Protein AF-A0A519BHV4-F1 (afdb_monomer)

Solvent-accessible surface area (backbone atoms only — not comparable to full-atom values): 5199 Å² total; per-residue (Å²): 143,55,68,66,63,50,51,53,52,50,51,51,54,50,50,44,50,54,55,36,51,50,51,52,70,80,34,72,65,48,79,40,73,52,68,61,57,75,62,45,51,67,35,82,90,45,20,61,63,50,56,72,68,35,57,67,63,40,52,52,51,34,52,57,47,19,61,76,71,74,31,53,74,44,75,43,62,66,84,59,87,67,92,77,68,88,127

Radius of gyration: 14.91 Å; Cα conta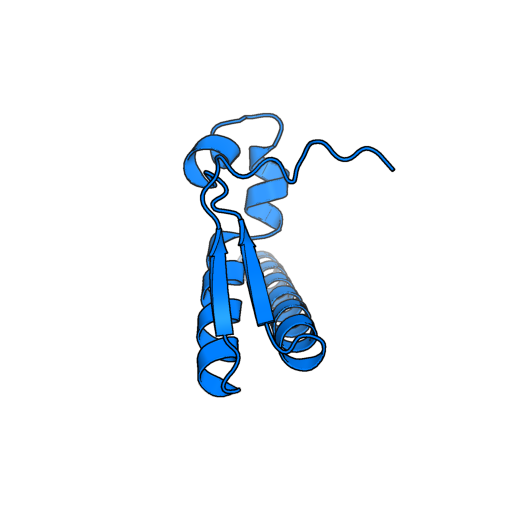cts (8 Å, |Δi|>4): 65; chains: 1; bounding box: 26×34×46 Å

Foldseek 3Di:
DPVVVVVLVVVLVVVLLVVLVVCLVVDLEAEAEPDPLVVQCVPPVRVVVSVSNVVVVSVVSNVVVCVVSVGHYHYDYNPPPPPPDDD

Mean predicted aligned error: 8.37 Å

Sequence (87 aa):
MSTVYEKVANQRKDYINRASLRMVNDSQVIVLEDLNIKGMVKNRHLSKSISDVSWGMFTDQLKYKADWYGRDIFKVNRFYLSSKTCN

pLDDT: mean 78.41, std 11.88, range [46.31, 91.19]

Organism: Acididesulfobacter guangdongensis (NCBI:txid2597225)

InterPro domains:
  IPR010095 Cas12f1-like, TNB domain [PF07282] (55-87)
  IPR010095 Cas12f1-like, TNB domain [TIGR01766] (10-80)

Secondary structure (DSSP, 8-state):
--HHHHHHHHHHHHHHHHHHHHHHHH-SEEEEE---HHHHHHSTTTHHHHHHHTHHHHHHHHHHHHHHTT-EEEEE-TTS--S----

Structure (mmCIF, N/CA/C/O backbone):
data_AF-A0A519BHV4-F1
#
_entry.id   AF-A0A519BHV4-F1
#
loop_
_atom_site.group_PDB
_atom_site.id
_atom_site.type_symbol
_atom_site.label_atom_id
_atom_site.label_alt_id
_atom_site.label_comp_id
_atom_site.label_asym_id
_atom_site.label_entity_id
_atom_site.label_seq_id
_atom_site.pdbx_PDB_ins_code
_atom_site.Cartn_x
_atom_site.Cartn_y
_atom_site.Cartn_z
_atom_site.occupancy
_atom_site.B_iso_or_equiv
_atom_site.auth_seq_id
_atom_site.auth_comp_id
_atom_site.auth_asym_id
_atom_site.auth_atom_id
_atom_site.pdbx_PDB_model_num
ATOM 1 N N . MET A 1 1 ? -7.439 11.465 25.348 1.00 50.06 1 MET A N 1
ATOM 2 C CA . MET A 1 1 ? -7.033 11.873 23.980 1.00 50.06 1 MET A CA 1
ATOM 3 C C . MET A 1 1 ? -6.703 10.649 23.108 1.00 50.06 1 MET A C 1
ATOM 5 O O . MET A 1 1 ? -5.630 10.582 22.530 1.00 50.06 1 MET A O 1
ATOM 9 N N . SER A 1 2 ? -7.601 9.666 22.998 1.00 61.66 2 SER A N 1
ATOM 10 C CA . SER A 1 2 ? -7.324 8.386 22.307 1.00 61.66 2 SER A CA 1
ATOM 11 C C . SER A 1 2 ? -8.311 8.082 21.175 1.00 61.66 2 SER A C 1
ATOM 13 O O . SER A 1 2 ? -7.911 7.605 20.119 1.00 61.66 2 SER A O 1
ATOM 15 N N . THR A 1 3 ? -9.578 8.462 21.332 1.00 72.19 3 THR A N 1
ATOM 16 C CA . THR A 1 3 ? -10.667 8.112 20.403 1.00 72.19 3 THR A CA 1
ATOM 17 C C . THR A 1 3 ? -10.534 8.728 19.007 1.00 72.19 3 THR A C 1
ATOM 19 O O . THR A 1 3 ? -10.887 8.094 18.016 1.00 72.19 3 THR A O 1
ATOM 22 N N . VAL A 1 4 ? -10.003 9.951 18.889 1.00 77.25 4 VAL A N 1
ATOM 23 C CA . VAL A 1 4 ? -9.845 10.629 17.586 1.00 77.25 4 VAL A CA 1
ATOM 24 C C . VAL A 1 4 ? -8.720 10.000 16.761 1.00 77.25 4 VAL A C 1
ATOM 26 O O . VAL A 1 4 ? -8.912 9.725 15.579 1.00 77.25 4 VAL A O 1
ATOM 29 N N . TYR A 1 5 ? -7.568 9.720 17.380 1.00 78.69 5 TYR A N 1
ATOM 30 C CA . TYR A 1 5 ? -6.441 9.070 16.702 1.00 78.69 5 TYR A CA 1
ATOM 31 C C . TYR A 1 5 ? -6.791 7.645 16.267 1.00 78.69 5 TYR A C 1
ATOM 33 O O . TYR A 1 5 ? -6.465 7.245 15.150 1.00 78.69 5 TYR A O 1
ATOM 41 N N . GLU A 1 6 ? -7.522 6.912 17.106 1.00 85.62 6 GLU A N 1
ATOM 42 C CA . GLU A 1 6 ? -8.029 5.579 16.787 1.00 85.62 6 GLU A CA 1
ATOM 43 C C . GLU A 1 6 ? -9.027 5.608 15.621 1.00 85.62 6 GLU A C 1
ATOM 45 O O . GLU A 1 6 ? -8.910 4.826 14.679 1.00 85.62 6 GLU A O 1
ATOM 50 N N . LYS A 1 7 ? -9.957 6.572 15.612 1.00 86.94 7 LYS A N 1
ATOM 51 C CA . LYS A 1 7 ? -10.915 6.749 14.512 1.00 86.94 7 LYS A CA 1
ATOM 52 C C . LYS A 1 7 ? -10.216 7.030 13.181 1.00 86.94 7 LYS A C 1
ATOM 54 O O . LYS A 1 7 ? -10.574 6.427 12.171 1.00 86.94 7 LYS A O 1
ATOM 59 N N . VAL A 1 8 ? -9.207 7.902 13.178 1.00 85.25 8 VAL A N 1
ATOM 60 C CA . VAL A 1 8 ? -8.409 8.210 11.978 1.00 85.25 8 VAL A CA 1
ATOM 61 C C . VAL A 1 8 ? -7.625 6.980 11.510 1.00 85.25 8 VAL A C 1
ATOM 63 O O . VAL A 1 8 ? -7.607 6.682 10.316 1.00 85.25 8 VAL A O 1
ATOM 66 N N . ALA A 1 9 ? -7.022 6.225 12.432 1.00 85.12 9 ALA A N 1
ATOM 67 C CA . ALA A 1 9 ? -6.314 4.990 12.102 1.00 85.12 9 ALA A CA 1
ATOM 68 C C . ALA A 1 9 ? -7.252 3.932 11.494 1.00 85.12 9 ALA A C 1
ATOM 70 O O . ALA A 1 9 ? -6.919 3.325 10.473 1.00 85.12 9 ALA A O 1
ATOM 71 N N . ASN A 1 10 ? -8.448 3.765 12.063 1.00 87.94 10 ASN A N 1
ATOM 72 C CA . ASN A 1 10 ? -9.460 2.836 11.565 1.00 87.94 10 ASN A CA 1
ATOM 73 C C . ASN A 1 10 ? -9.976 3.240 10.180 1.00 87.94 10 ASN A C 1
ATOM 75 O O . ASN A 1 10 ? -10.049 2.391 9.295 1.00 87.94 10 ASN A O 1
ATOM 79 N N . GLN A 1 11 ? -10.249 4.527 9.947 1.00 88.69 11 GLN A N 1
ATOM 80 C CA . GLN A 1 11 ? -10.636 5.029 8.623 1.00 88.69 11 GLN A CA 1
ATOM 81 C C . GLN A 1 11 ? -9.547 4.785 7.579 1.00 88.69 11 GLN A C 1
ATOM 83 O O . GLN A 1 11 ? -9.841 4.343 6.470 1.00 88.69 11 GLN A O 1
ATOM 88 N N . ARG A 1 12 ? -8.279 5.015 7.937 1.00 86.75 12 ARG A N 1
ATOM 89 C CA . ARG A 1 12 ? -7.150 4.745 7.043 1.00 86.75 12 ARG A CA 1
ATOM 90 C C . ARG A 1 12 ? -7.046 3.257 6.708 1.00 86.75 12 ARG A C 1
ATOM 92 O O . ARG A 1 12 ? -6.885 2.896 5.545 1.00 86.75 12 ARG A O 1
ATOM 99 N N . LYS A 1 13 ? -7.173 2.386 7.711 1.00 88.25 13 LYS A N 1
ATOM 100 C CA . LYS A 1 13 ? -7.143 0.929 7.526 1.00 88.25 13 LYS A CA 1
ATOM 101 C C . LYS A 1 13 ? -8.293 0.444 6.648 1.00 88.25 13 LYS A C 1
ATOM 103 O O . LYS A 1 13 ? -8.078 -0.405 5.787 1.00 88.25 13 LYS A O 1
ATOM 108 N N . ASP A 1 14 ? -9.486 0.985 6.847 1.00 90.88 14 ASP A N 1
ATOM 109 C CA . ASP A 1 14 ? -10.670 0.668 6.055 1.00 90.88 14 ASP A CA 1
ATOM 110 C C . ASP A 1 14 ? -10.542 1.149 4.598 1.00 90.88 14 ASP A C 1
ATOM 112 O O . ASP A 1 14 ? -10.811 0.390 3.666 1.00 90.88 14 ASP A O 1
ATOM 116 N N . TYR A 1 15 ? -10.029 2.362 4.375 1.00 90.25 15 TYR A N 1
ATOM 117 C CA . TYR A 1 15 ? -9.717 2.862 3.033 1.00 90.25 15 TYR A CA 1
ATOM 118 C C . TYR A 1 15 ? -8.742 1.937 2.294 1.00 90.25 15 TYR A C 1
ATOM 120 O O . TYR A 1 15 ? -9.015 1.506 1.174 1.00 90.25 15 TYR A O 1
ATOM 128 N N . ILE A 1 16 ? -7.636 1.571 2.946 1.00 89.88 16 ILE A N 1
ATOM 129 C CA .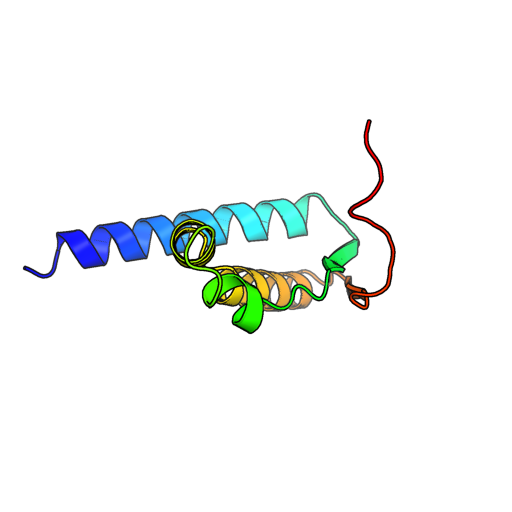 ILE A 1 16 ? -6.610 0.689 2.373 1.00 89.88 16 ILE A CA 1
ATOM 130 C C . ILE A 1 16 ? -7.193 -0.695 2.076 1.00 89.88 16 ILE A C 1
ATOM 132 O O . ILE A 1 16 ? -6.899 -1.278 1.030 1.00 89.88 16 ILE A O 1
ATOM 136 N N . ASN A 1 17 ? -8.079 -1.194 2.941 1.00 90.31 17 ASN A N 1
ATOM 137 C CA . ASN A 1 17 ? -8.767 -2.459 2.719 1.00 90.31 17 ASN A CA 1
ATOM 138 C C . ASN A 1 17 ? -9.662 -2.438 1.485 1.00 90.31 17 ASN A C 1
ATOM 140 O O . ASN A 1 17 ? -9.603 -3.374 0.685 1.00 90.31 17 ASN A O 1
ATOM 144 N N . ARG A 1 18 ? -10.463 -1.385 1.318 1.00 91.19 18 ARG A N 1
ATOM 145 C CA . ARG A 1 18 ? -11.352 -1.236 0.162 1.00 91.19 18 ARG A CA 1
ATOM 146 C C . ARG A 1 18 ? -10.564 -1.035 -1.131 1.00 91.19 18 ARG A C 1
ATOM 148 O O . ARG A 1 18 ? -10.873 -1.679 -2.129 1.00 91.19 18 ARG A O 1
ATOM 155 N N . ALA A 1 19 ? -9.515 -0.215 -1.100 1.00 89.56 19 ALA A N 1
ATOM 156 C CA . ALA A 1 19 ? -8.660 0.037 -2.259 1.00 89.56 19 ALA A CA 1
ATOM 157 C C . ALA A 1 19 ? -7.922 -1.229 -2.728 1.00 89.56 19 ALA A C 1
ATOM 159 O O . ALA A 1 19 ? -7.969 -1.567 -3.909 1.00 89.56 19 ALA A O 1
ATOM 160 N N . SER A 1 20 ? -7.286 -1.958 -1.803 1.00 88.56 20 SER A N 1
ATOM 161 C CA . SER A 1 20 ? -6.569 -3.201 -2.127 1.00 88.56 20 SER A CA 1
ATOM 162 C C . SER A 1 20 ? -7.504 -4.297 -2.637 1.00 88.56 20 SER A C 1
ATOM 164 O O . SER A 1 20 ? -7.171 -4.974 -3.604 1.00 88.56 20 SER A O 1
ATOM 166 N N . LEU A 1 21 ? -8.691 -4.444 -2.037 1.00 89.81 21 LEU A N 1
ATOM 167 C CA . LEU A 1 21 ? -9.682 -5.420 -2.491 1.00 89.81 21 LEU A CA 1
ATOM 168 C C . LEU A 1 21 ? -10.166 -5.109 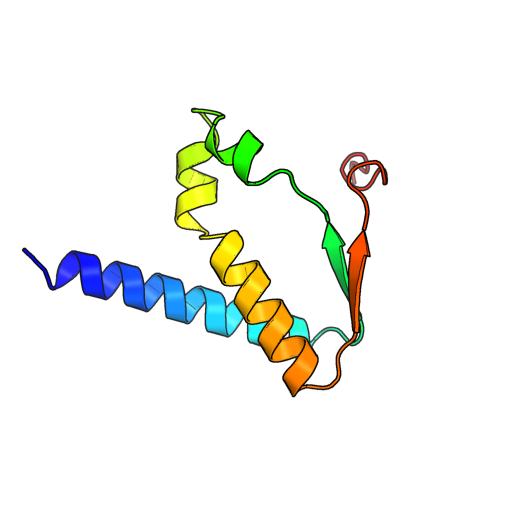-3.910 1.00 89.81 21 LEU A C 1
ATOM 170 O O . LEU A 1 21 ? -10.230 -6.008 -4.742 1.00 89.81 21 LEU A O 1
ATOM 174 N N . ARG A 1 22 ? -10.457 -3.836 -4.196 1.00 89.88 22 ARG A N 1
ATOM 175 C CA . ARG A 1 22 ? -10.873 -3.404 -5.531 1.00 89.88 22 ARG A CA 1
ATOM 176 C C . ARG A 1 22 ? -9.812 -3.729 -6.584 1.00 89.88 22 ARG A C 1
ATOM 178 O O . ARG A 1 22 ? -10.149 -4.301 -7.608 1.00 89.88 22 ARG A O 1
ATOM 185 N N . MET A 1 23 ? -8.537 -3.438 -6.315 1.00 86.81 23 MET A N 1
ATOM 186 C CA . MET A 1 23 ? -7.451 -3.760 -7.251 1.00 86.81 23 MET A CA 1
ATOM 187 C C . MET A 1 23 ? -7.320 -5.260 -7.527 1.00 86.81 23 MET A C 1
ATOM 189 O O . MET A 1 23 ? -7.197 -5.652 -8.681 1.00 86.81 23 MET A O 1
ATOM 193 N N . VAL A 1 24 ? -7.375 -6.095 -6.486 1.00 87.69 24 VAL A N 1
ATOM 194 C CA . VAL A 1 24 ? -7.277 -7.564 -6.605 1.00 87.69 24 VAL A CA 1
ATOM 195 C C . VAL A 1 24 ? -8.476 -8.168 -7.339 1.00 87.69 24 VAL A C 1
ATOM 197 O O . VAL A 1 24 ? -8.342 -9.185 -8.024 1.00 87.69 24 VAL A O 1
ATOM 200 N N . ASN A 1 25 ? -9.650 -7.550 -7.216 1.00 87.50 25 ASN A N 1
ATOM 201 C CA . ASN A 1 25 ? -10.846 -8.007 -7.911 1.00 87.50 25 ASN A CA 1
ATOM 202 C C . ASN A 1 25 ? -10.861 -7.581 -9.387 1.00 87.50 25 ASN A C 1
ATOM 204 O O . ASN A 1 25 ? -11.159 -8.402 -10.251 1.00 87.50 25 ASN A O 1
ATOM 208 N N . ASP A 1 26 ? -10.500 -6.327 -9.667 1.00 87.56 26 ASP A N 1
ATOM 209 C CA . ASP A 1 26 ? -10.550 -5.747 -11.014 1.00 87.56 26 ASP A CA 1
ATOM 210 C C . ASP A 1 26 ? -9.365 -6.202 -11.891 1.00 87.56 26 ASP A C 1
ATOM 212 O O . ASP A 1 26 ? -9.449 -6.157 -13.116 1.00 87.56 26 ASP A O 1
ATOM 216 N N . SER A 1 27 ? -8.253 -6.639 -11.285 1.00 82.25 27 SER A N 1
ATOM 217 C CA . SER A 1 27 ? -7.017 -7.000 -11.995 1.00 82.25 27 SER A CA 1
ATOM 218 C C . SER A 1 27 ? -6.640 -8.465 -11.780 1.00 82.25 27 SER A C 1
ATOM 220 O O . SER A 1 27 ? -6.568 -8.945 -10.652 1.00 82.25 27 SER A O 1
ATOM 222 N N . GLN A 1 28 ? -6.334 -9.174 -12.869 1.00 74.81 28 GLN A N 1
ATOM 223 C CA . GLN A 1 28 ? -5.772 -10.532 -12.802 1.00 74.81 28 GLN A CA 1
ATOM 224 C C . GLN A 1 28 ? -4.281 -10.522 -12.443 1.00 74.81 28 GLN A C 1
ATOM 226 O O . GLN A 1 28 ? -3.811 -11.412 -11.740 1.00 74.81 28 GLN A O 1
ATOM 231 N N . VAL A 1 29 ? -3.564 -9.492 -12.900 1.00 77.00 29 VAL A N 1
ATOM 232 C CA . VAL A 1 29 ? -2.136 -9.283 -12.655 1.00 77.00 29 VAL A CA 1
ATOM 233 C C . VAL A 1 29 ? -1.942 -7.878 -12.108 1.00 77.00 29 VAL A C 1
ATOM 235 O O . VAL A 1 29 ? -2.416 -6.911 -12.705 1.00 77.00 29 VAL A O 1
ATOM 238 N N . ILE A 1 30 ? -1.239 -7.755 -10.983 1.00 80.69 30 ILE A N 1
ATOM 239 C CA . ILE A 1 30 ? -0.926 -6.459 -10.380 1.00 80.69 30 ILE A CA 1
ATOM 240 C C . ILE A 1 30 ? 0.573 -6.215 -10.469 1.00 80.69 30 ILE A C 1
ATOM 242 O O . ILE A 1 30 ? 1.388 -6.976 -9.950 1.00 80.69 30 ILE A O 1
ATOM 246 N N . VAL A 1 31 ? 0.939 -5.105 -11.100 1.00 76.00 31 VAL A N 1
ATOM 247 C CA . VAL A 1 31 ? 2.327 -4.665 -11.195 1.00 76.00 31 VAL A CA 1
ATOM 248 C C . VAL A 1 31 ? 2.575 -3.576 -10.159 1.00 76.00 31 VAL A C 1
ATOM 250 O O . VAL A 1 31 ? 1.945 -2.522 -10.188 1.00 76.00 31 VAL A O 1
ATOM 253 N N . LEU A 1 32 ? 3.494 -3.833 -9.231 1.00 75.75 32 LEU A N 1
ATOM 254 C CA . LEU A 1 32 ? 3.934 -2.864 -8.235 1.00 75.75 32 LEU A CA 1
ATOM 255 C C . LEU A 1 32 ? 5.312 -2.329 -8.601 1.00 75.75 32 LEU A C 1
ATOM 257 O O . LEU A 1 32 ? 6.286 -3.078 -8.663 1.00 75.75 32 LEU A O 1
ATOM 261 N N . GLU A 1 33 ? 5.412 -1.020 -8.780 1.00 72.81 33 GLU A N 1
ATOM 262 C CA . GLU A 1 33 ? 6.703 -0.361 -8.946 1.00 72.81 33 GLU A CA 1
ATOM 263 C C . GLU A 1 33 ? 7.510 -0.415 -7.643 1.00 72.81 33 GLU A C 1
ATOM 265 O O . GLU A 1 33 ? 6.986 -0.175 -6.548 1.00 72.81 33 GLU A O 1
ATOM 270 N N . ASP A 1 34 ? 8.812 -0.696 -7.746 1.00 70.50 34 ASP A N 1
ATOM 271 C CA . ASP A 1 34 ? 9.747 -0.570 -6.629 1.00 70.50 34 ASP A CA 1
ATOM 272 C C . ASP A 1 34 ? 10.029 0.908 -6.308 1.00 70.50 34 ASP A C 1
ATOM 274 O O . ASP A 1 34 ? 11.082 1.476 -6.610 1.00 70.50 34 ASP A O 1
ATOM 278 N N . LEU A 1 35 ? 9.046 1.560 -5.690 1.00 68.69 35 LEU A N 1
ATOM 279 C CA . LEU A 1 35 ? 9.190 2.900 -5.141 1.00 68.69 35 LEU A CA 1
ATOM 280 C C . LEU A 1 35 ? 10.090 2.838 -3.901 1.00 68.69 35 LEU A C 1
ATOM 282 O O . LEU A 1 35 ? 9.845 2.074 -2.966 1.00 68.69 35 LEU A O 1
ATOM 286 N N . ASN A 1 36 ? 11.122 3.688 -3.845 1.00 74.06 36 ASN A N 1
ATOM 287 C CA . ASN A 1 36 ? 11.937 3.849 -2.639 1.00 74.06 36 ASN A CA 1
ATOM 288 C C . ASN A 1 36 ? 11.154 4.639 -1.578 1.00 74.06 36 ASN A C 1
ATOM 290 O O . ASN A 1 36 ? 11.463 5.799 -1.306 1.00 74.06 36 ASN A O 1
ATOM 294 N N . ILE A 1 37 ? 10.151 4.002 -0.968 1.00 74.56 37 ILE A N 1
ATOM 295 C CA . ILE A 1 37 ? 9.260 4.601 0.038 1.00 74.56 37 ILE A CA 1
ATOM 296 C C . ILE A 1 37 ? 10.089 5.244 1.154 1.00 74.56 37 ILE A C 1
ATOM 298 O O . ILE A 1 37 ? 9.831 6.379 1.543 1.00 74.56 37 ILE A O 1
ATOM 302 N N . LYS A 1 38 ? 11.148 4.562 1.617 1.00 77.00 38 LYS A N 1
ATOM 303 C CA . LYS A 1 38 ? 12.062 5.080 2.649 1.00 77.00 38 LYS A CA 1
ATOM 304 C C . LYS A 1 38 ? 12.727 6.391 2.223 1.00 77.00 38 LYS A C 1
ATOM 306 O O . LYS A 1 38 ? 12.859 7.299 3.036 1.00 77.00 38 LYS A O 1
ATOM 311 N N . GLY A 1 39 ? 13.154 6.499 0.967 1.00 79.81 39 GLY A N 1
ATOM 312 C CA . GLY A 1 39 ? 13.715 7.728 0.403 1.00 79.81 39 GLY A CA 1
ATOM 313 C C . GLY A 1 39 ? 12.668 8.822 0.203 1.00 79.81 39 GLY A C 1
ATOM 314 O O . GLY A 1 39 ? 12.938 9.986 0.482 1.00 79.81 39 GLY A O 1
ATOM 315 N N . MET A 1 40 ? 11.456 8.463 -0.215 1.00 78.75 40 MET A N 1
ATOM 316 C CA . MET A 1 40 ? 10.392 9.436 -0.458 1.00 78.75 40 MET A CA 1
ATOM 317 C C . MET A 1 40 ? 9.822 10.013 0.847 1.00 78.75 40 MET A C 1
ATOM 319 O O . MET A 1 40 ? 9.541 11.204 0.910 1.00 78.75 40 MET A O 1
ATOM 323 N N . VAL A 1 41 ? 9.747 9.221 1.922 1.00 81.19 41 VAL A N 1
ATOM 324 C CA . VAL A 1 41 ? 9.374 9.704 3.266 1.00 81.19 41 VAL A CA 1
ATOM 325 C C . VAL A 1 41 ? 10.432 10.651 3.850 1.00 81.19 41 VAL A C 1
ATOM 327 O O . VAL A 1 41 ? 10.103 11.509 4.663 1.00 81.19 41 VAL A O 1
ATOM 330 N N . LYS A 1 42 ? 11.695 10.568 3.410 1.00 83.00 42 LYS A N 1
ATOM 331 C CA . LYS A 1 42 ? 12.732 11.548 3.783 1.00 83.00 42 LYS A CA 1
ATOM 332 C C . LYS A 1 42 ? 12.576 12.889 3.057 1.00 83.00 42 LYS A C 1
ATOM 334 O O . LYS A 1 42 ? 13.121 13.888 3.520 1.00 83.00 42 LYS A O 1
ATOM 339 N N . ASN A 1 43 ? 11.839 12.942 1.945 1.00 84.56 43 ASN A N 1
ATOM 340 C CA . ASN A 1 43 ? 11.560 14.196 1.254 1.00 84.56 43 ASN A CA 1
ATOM 341 C C . ASN A 1 43 ? 10.501 14.986 2.033 1.00 84.56 43 ASN A C 1
ATOM 343 O O . ASN A 1 43 ? 9.329 14.623 2.029 1.00 84.56 43 ASN A O 1
ATOM 347 N N . ARG A 1 44 ? 10.896 16.098 2.660 1.00 81.06 44 ARG A N 1
ATOM 348 C CA . ARG A 1 44 ? 10.023 16.926 3.511 1.00 81.06 44 ARG A CA 1
ATOM 349 C C . ARG A 1 44 ? 8.754 17.435 2.810 1.00 81.06 44 ARG A C 1
ATOM 351 O O . ARG A 1 44 ? 7.762 17.677 3.489 1.00 81.06 44 ARG A O 1
ATOM 358 N N . HIS A 1 45 ? 8.766 17.580 1.485 1.00 83.12 45 HIS A N 1
ATOM 359 C CA . HIS A 1 45 ? 7.597 18.022 0.718 1.00 83.12 45 HIS A CA 1
ATOM 360 C C . HIS A 1 45 ? 6.578 16.902 0.484 1.00 83.12 45 HIS A C 1
ATOM 362 O O . HIS A 1 45 ? 5.385 17.171 0.387 1.00 83.12 45 HIS A O 1
ATOM 368 N N . LEU A 1 46 ? 7.038 15.650 0.405 1.00 79.81 46 LEU A N 1
ATOM 369 C CA . LEU A 1 46 ? 6.208 14.484 0.078 1.00 79.81 46 LEU A CA 1
ATOM 370 C C . LEU A 1 46 ? 5.987 13.551 1.276 1.00 79.81 46 LEU A C 1
ATOM 372 O O . LEU A 1 46 ? 5.137 12.667 1.235 1.00 79.81 46 LEU A O 1
ATOM 376 N N . SER A 1 47 ? 6.731 13.739 2.363 1.00 81.19 47 SER A N 1
ATOM 377 C CA . SER A 1 47 ? 6.736 12.840 3.514 1.00 81.19 47 SER A CA 1
ATOM 378 C C . SER A 1 47 ? 5.364 12.705 4.158 1.00 81.19 47 SER A C 1
ATOM 380 O O . SER A 1 47 ? 4.956 11.594 4.499 1.00 81.19 47 SER A O 1
ATOM 382 N N . LYS A 1 48 ? 4.636 13.821 4.285 1.00 81.50 48 LYS A N 1
ATOM 383 C CA . LYS A 1 48 ? 3.304 13.855 4.889 1.00 81.50 48 LYS A CA 1
ATOM 384 C C . LYS A 1 48 ? 2.290 13.101 4.037 1.00 81.50 48 LYS A C 1
ATOM 386 O O . LYS A 1 48 ? 1.673 12.170 4.539 1.00 81.50 48 LYS A O 1
ATOM 391 N N . SER A 1 49 ? 2.186 13.434 2.749 1.00 79.69 49 SER A N 1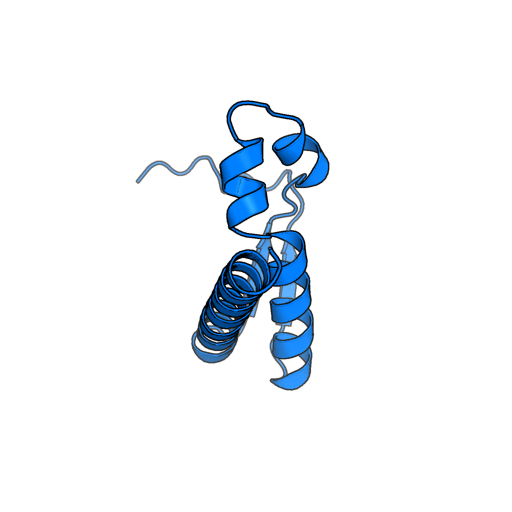
ATOM 392 C CA . SER A 1 49 ? 1.240 12.778 1.843 1.00 79.69 49 SER A CA 1
ATOM 393 C C . SER A 1 49 ? 1.504 11.276 1.753 1.00 79.69 49 SER A C 1
ATOM 395 O O . SER A 1 49 ? 0.578 10.491 1.905 1.00 79.69 49 SER A O 1
ATOM 397 N N . ILE A 1 50 ? 2.763 10.854 1.620 1.00 78.50 50 ILE A N 1
ATOM 398 C CA . ILE A 1 50 ? 3.130 9.430 1.541 1.00 78.50 50 ILE A CA 1
ATOM 399 C C . ILE A 1 50 ? 2.812 8.684 2.839 1.00 78.50 50 ILE A C 1
ATOM 401 O O . ILE A 1 50 ? 2.318 7.553 2.803 1.00 78.50 50 ILE A O 1
ATOM 405 N N . SER A 1 51 ? 3.081 9.307 3.987 1.00 78.50 51 SER A N 1
ATOM 406 C CA . SER A 1 51 ? 2.764 8.717 5.292 1.00 78.50 51 SER A CA 1
ATOM 407 C C . SER A 1 51 ? 1.252 8.617 5.509 1.00 78.50 51 SER A C 1
ATOM 409 O O . SER A 1 51 ? 0.771 7.602 6.021 1.00 78.50 51 SER A O 1
ATOM 411 N N . ASP A 1 52 ? 0.492 9.615 5.054 1.00 76.56 52 ASP A N 1
ATOM 412 C CA . ASP A 1 52 ? -0.968 9.648 5.159 1.00 76.56 52 ASP A CA 1
ATOM 413 C C . ASP A 1 52 ? -1.632 8.514 4.365 1.00 76.56 52 ASP A C 1
ATOM 415 O O . ASP A 1 52 ? -2.583 7.911 4.869 1.00 76.56 52 ASP A O 1
ATOM 419 N N . VAL A 1 53 ? -1.097 8.154 3.188 1.00 74.19 53 VAL A N 1
ATOM 420 C CA . VAL A 1 53 ? -1.598 7.011 2.393 1.00 74.19 53 VAL A CA 1
ATO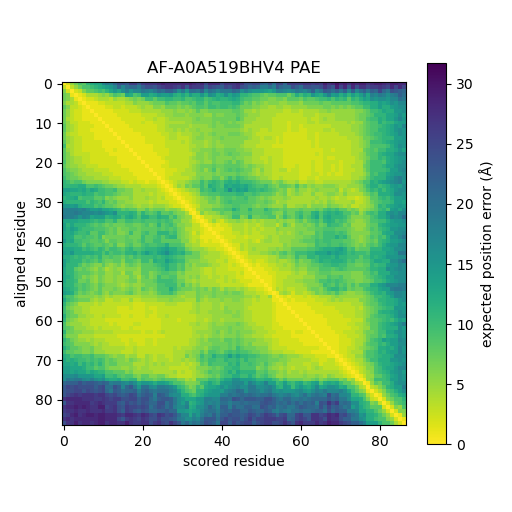M 421 C C . VAL A 1 53 ? -1.107 5.657 2.931 1.00 74.19 53 VAL A C 1
ATOM 423 O O . VAL A 1 53 ? -1.627 4.615 2.547 1.00 74.19 53 VAL A O 1
ATOM 426 N N . SER A 1 54 ? -0.125 5.645 3.843 1.00 81.12 54 SER A N 1
ATOM 427 C CA . SER A 1 54 ? 0.428 4.430 4.469 1.00 81.12 54 SER A CA 1
ATOM 428 C C . SER A 1 54 ? 0.822 3.346 3.454 1.00 81.12 54 SER A C 1
ATOM 430 O O . SER A 1 54 ? 0.430 2.183 3.553 1.00 81.12 54 SER A O 1
ATOM 432 N N . TRP A 1 55 ? 1.653 3.741 2.485 1.00 80.06 55 TRP A N 1
ATOM 433 C CA . TRP A 1 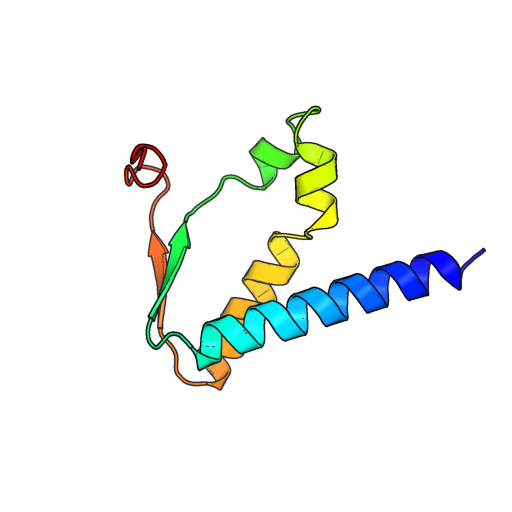55 ? 2.054 2.932 1.325 1.00 80.06 55 TRP A CA 1
ATOM 434 C C . TRP A 1 55 ? 2.634 1.548 1.667 1.00 80.06 55 TRP A C 1
ATOM 436 O O . TRP A 1 55 ? 2.399 0.578 0.946 1.00 80.06 55 TRP A O 1
ATOM 446 N N . GLY A 1 56 ? 3.359 1.438 2.787 1.00 82.31 56 GLY A N 1
ATOM 447 C CA . GLY A 1 56 ? 3.851 0.150 3.289 1.00 82.31 56 GLY A CA 1
ATOM 448 C C . GLY A 1 56 ? 2.705 -0.807 3.626 1.00 82.31 56 GLY A C 1
ATOM 449 O O . GLY A 1 56 ? 2.621 -1.889 3.058 1.00 82.31 56 GLY A O 1
ATOM 450 N N . MET A 1 57 ? 1.752 -0.350 4.446 1.00 85.25 57 MET A N 1
ATOM 451 C CA . MET A 1 57 ? 0.581 -1.145 4.834 1.00 85.25 57 MET A CA 1
ATOM 452 C C . MET A 1 57 ? -0.304 -1.499 3.634 1.00 85.25 57 MET A C 1
ATOM 454 O O . MET A 1 57 ? -0.876 -2.585 3.587 1.00 85.25 57 MET A O 1
ATOM 458 N N . PHE A 1 58 ? -0.411 -0.599 2.655 1.00 86.12 58 PHE A N 1
ATOM 459 C CA . PHE A 1 58 ? -1.114 -0.872 1.404 1.00 86.12 58 PHE A CA 1
ATOM 460 C C . PHE A 1 58 ? -0.448 -1.989 0.596 1.00 86.12 58 PHE A C 1
ATOM 462 O O . PHE A 1 58 ? -1.129 -2.918 0.168 1.00 86.12 58 PHE A O 1
ATOM 469 N N . THR A 1 59 ? 0.877 -1.938 0.453 1.00 85.00 59 THR A N 1
ATOM 470 C CA . THR A 1 59 ? 1.649 -2.977 -0.241 1.00 85.00 59 THR A CA 1
ATOM 471 C C . THR A 1 59 ? 1.485 -4.336 0.442 1.00 85.00 59 THR A C 1
ATOM 473 O O . THR A 1 59 ? 1.288 -5.341 -0.237 1.00 85.00 59 THR A O 1
ATOM 476 N N . ASP A 1 60 ? 1.520 -4.369 1.774 1.00 87.12 60 ASP A N 1
ATOM 477 C CA . ASP A 1 60 ? 1.358 -5.603 2.547 1.00 87.12 60 ASP A CA 1
ATOM 478 C C . ASP A 1 60 ? -0.057 -6.181 2.413 1.00 87.12 60 ASP A C 1
ATOM 480 O O . ASP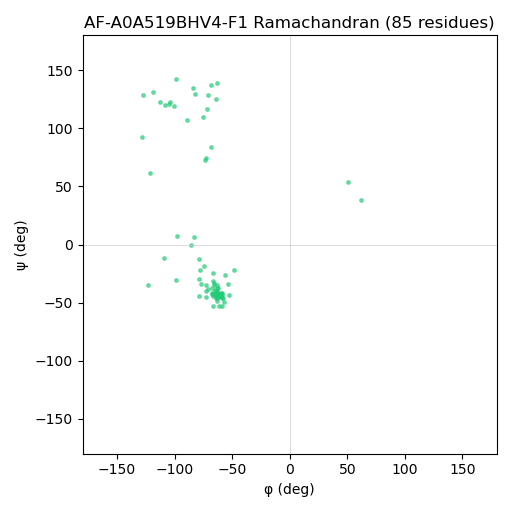 A 1 60 ? -0.213 -7.376 2.163 1.00 87.12 60 ASP A O 1
ATOM 484 N N . GLN A 1 61 ? -1.098 -5.341 2.496 1.00 89.31 61 GLN A N 1
ATOM 485 C CA . GLN A 1 61 ? -2.477 -5.791 2.279 1.00 89.31 61 GLN A CA 1
ATOM 486 C C . GLN A 1 61 ? -2.709 -6.305 0.862 1.00 89.31 61 GLN A C 1
ATOM 488 O O . GLN A 1 61 ? -3.428 -7.286 0.681 1.00 89.31 61 GLN A O 1
ATOM 493 N N . LEU A 1 62 ? -2.127 -5.642 -0.136 1.00 87.94 62 LEU A N 1
ATOM 494 C CA . LEU A 1 62 ? -2.277 -6.039 -1.527 1.00 87.94 62 LEU A CA 1
ATOM 495 C C . LEU A 1 62 ? -1.590 -7.382 -1.789 1.00 87.94 62 LEU A C 1
ATOM 497 O O . LEU A 1 62 ? -2.199 -8.242 -2.412 1.00 87.94 62 LEU A O 1
ATOM 501 N N . LYS A 1 63 ? -0.395 -7.607 -1.228 1.00 86.88 63 LYS A N 1
ATOM 502 C CA . LYS A 1 63 ? 0.290 -8.909 -1.266 1.00 86.88 63 LYS A CA 1
ATOM 503 C C . LYS A 1 63 ? -0.522 -10.024 -0.635 1.00 86.88 63 LYS A C 1
ATOM 505 O O . LYS A 1 63 ? -0.762 -11.036 -1.279 1.00 86.88 63 LYS A O 1
ATOM 510 N N . TYR A 1 64 ? -0.973 -9.809 0.596 1.00 89.56 64 TYR A N 1
ATOM 511 C CA . TYR A 1 64 ? -1.778 -10.789 1.316 1.00 89.56 64 TYR A CA 1
ATOM 512 C C . TYR A 1 64 ? -3.073 -11.135 0.564 1.00 89.56 64 TYR A C 1
ATOM 514 O O . TYR A 1 64 ? -3.433 -12.301 0.453 1.00 89.56 64 TYR A O 1
ATOM 522 N N . LYS A 1 65 ? -3.774 -10.136 0.012 1.00 89.31 65 LYS A N 1
ATOM 523 C CA . LYS A 1 65 ? -5.013 -10.379 -0.737 1.00 89.31 65 LYS A CA 1
ATOM 524 C C . LYS A 1 65 ? -4.755 -11.008 -2.096 1.00 89.31 65 LYS A C 1
ATOM 526 O O . LYS A 1 65 ? -5.506 -11.883 -2.488 1.00 89.31 65 LYS A O 1
ATOM 531 N N . ALA A 1 66 ? -3.725 -10.599 -2.822 1.00 87.81 66 ALA A N 1
ATOM 532 C CA . ALA A 1 66 ? -3.408 -11.246 -4.087 1.00 87.81 66 ALA A CA 1
ATOM 533 C C . ALA A 1 66 ? -3.109 -12.735 -3.889 1.00 87.81 66 ALA A C 1
ATOM 535 O O . ALA A 1 66 ? -3.689 -13.546 -4.597 1.00 87.81 66 ALA A O 1
ATOM 536 N N . ASP A 1 67 ? -2.326 -13.088 -2.867 1.00 88.25 67 ASP A N 1
ATOM 537 C CA . ASP A 1 67 ? -2.077 -14.485 -2.494 1.00 88.25 67 ASP A CA 1
ATOM 538 C C . ASP A 1 67 ? -3.387 -15.225 -2.176 1.00 88.25 67 ASP A C 1
ATOM 540 O O . ASP A 1 67 ? -3.670 -16.287 -2.726 1.00 88.25 67 ASP A O 1
ATOM 544 N N . TRP A 1 68 ? -4.26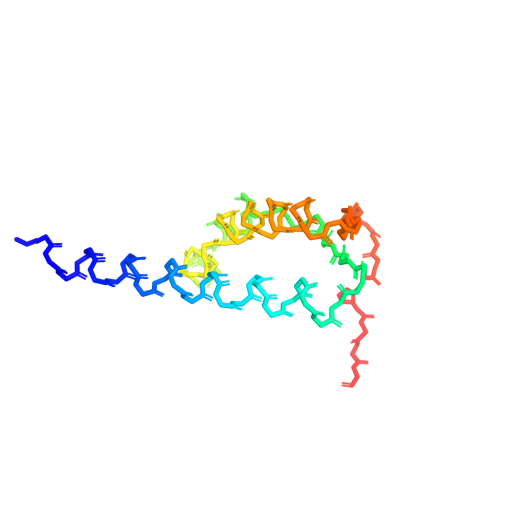6 -14.605 -1.381 1.00 88.94 68 TRP A N 1
ATOM 545 C CA . TRP A 1 68 ? -5.539 -15.215 -0.993 1.00 88.94 68 TRP A CA 1
ATOM 546 C C . TRP A 1 68 ? -6.520 -15.422 -2.159 1.00 88.94 68 TRP A C 1
ATOM 548 O O . TRP A 1 68 ? -7.285 -16.386 -2.160 1.00 88.94 68 TRP A O 1
ATOM 558 N N . TYR A 1 69 ? -6.500 -14.531 -3.152 1.00 86.88 69 TYR A N 1
ATOM 559 C CA . TYR A 1 69 ? -7.362 -14.583 -4.338 1.00 86.88 69 TYR A CA 1
ATOM 560 C C . TYR A 1 69 ? -6.668 -15.214 -5.561 1.00 86.88 69 TYR A C 1
ATOM 562 O O . TYR A 1 69 ? -7.232 -15.187 -6.657 1.00 86.88 69 TYR A O 1
ATOM 570 N N . GLY A 1 70 ? -5.459 -15.768 -5.403 1.00 85.00 70 GLY A N 1
ATOM 571 C CA . GLY A 1 70 ? -4.698 -16.395 -6.488 1.00 85.00 70 GLY A CA 1
ATOM 572 C C . GLY A 1 70 ? -4.340 -15.433 -7.627 1.00 85.00 70 GLY A C 1
ATOM 573 O O . GLY A 1 70 ? -4.441 -15.797 -8.796 1.00 85.00 70 GLY A O 1
ATOM 574 N N . ARG A 1 71 ? -3.998 -14.181 -7.301 1.00 85.19 71 ARG A N 1
ATOM 575 C CA . ARG A 1 71 ? -3.529 -13.166 -8.255 1.00 85.19 71 ARG A CA 1
ATOM 576 C C . ARG A 1 71 ? -2.012 -13.064 -8.229 1.00 85.19 71 ARG A C 1
ATOM 578 O O . ARG A 1 71 ? -1.405 -13.045 -7.160 1.00 85.19 71 ARG A O 1
ATOM 585 N N . ASP A 1 72 ? -1.423 -12.865 -9.401 1.00 82.00 72 ASP A N 1
ATOM 586 C CA . ASP A 1 72 ? 0.013 -12.646 -9.511 1.00 82.00 72 ASP A CA 1
ATOM 587 C C . ASP A 1 72 ? 0.372 -11.184 -9.227 1.00 82.00 72 ASP A C 1
ATOM 589 O O . ASP A 1 72 ? -0.188 -10.250 -9.815 1.00 82.00 72 ASP A O 1
ATOM 593 N N . ILE A 1 73 ? 1.349 -10.984 -8.337 1.00 80.62 73 ILE A N 1
ATOM 594 C CA . ILE A 1 73 ? 1.987 -9.684 -8.118 1.00 80.62 73 ILE A CA 1
ATOM 595 C C . ILE A 1 73 ? 3.400 -9.717 -8.672 1.00 80.62 73 ILE A C 1
ATOM 597 O O . ILE A 1 73 ? 4.267 -10.431 -8.167 1.00 80.62 73 ILE A O 1
ATOM 601 N N . PHE A 1 74 ? 3.666 -8.830 -9.625 1.00 79.44 74 PHE A N 1
ATOM 602 C CA . PHE A 1 74 ? 5.012 -8.588 -10.122 1.00 79.44 74 PHE A CA 1
ATOM 603 C C . PHE A 1 74 ? 5.542 -7.286 -9.552 1.00 79.44 74 PHE A C 1
ATOM 605 O O . PHE A 1 74 ? 4.961 -6.217 -9.739 1.00 79.44 74 PHE A O 1
ATOM 612 N N . LYS A 1 75 ? 6.679 -7.366 -8.863 1.00 73.50 75 LYS A N 1
ATOM 613 C CA . LYS A 1 75 ? 7.396 -6.172 -8.433 1.00 73.50 75 LYS A CA 1
ATOM 614 C C . LYS A 1 75 ? 8.368 -5.762 -9.535 1.00 73.50 75 LYS A C 1
ATOM 616 O O . LYS A 1 75 ? 9.375 -6.433 -9.746 1.00 73.50 75 LYS A O 1
ATOM 621 N N . VAL A 1 76 ? 8.061 -4.685 -10.250 1.00 70.56 76 VAL A N 1
ATOM 622 C CA . VAL A 1 76 ? 8.915 -4.189 -11.333 1.00 70.56 76 VAL A CA 1
ATOM 623 C C . VAL A 1 76 ? 10.012 -3.305 -10.758 1.00 70.56 76 VAL A C 1
ATOM 625 O O . VAL A 1 76 ? 9.786 -2.473 -9.876 1.00 70.56 76 VAL A O 1
ATOM 628 N N . ASN A 1 77 ? 11.232 -3.527 -11.244 1.00 61.09 77 ASN A N 1
ATOM 629 C CA . ASN A 1 77 ? 12.415 -2.802 -10.811 1.00 61.09 77 ASN A CA 1
ATOM 630 C C . ASN A 1 77 ? 12.292 -1.303 -11.144 1.00 61.09 77 ASN A C 1
ATOM 632 O O . ASN A 1 77 ? 11.859 -0.928 -12.231 1.00 61.09 77 ASN A O 1
ATOM 636 N N . ARG A 1 78 ? 12.734 -0.459 -10.205 1.00 56.56 78 ARG A N 1
ATOM 637 C CA . ARG A 1 78 ? 12.743 1.012 -10.241 1.00 56.56 78 ARG A CA 1
ATOM 638 C C . ARG A 1 78 ? 13.314 1.647 -11.520 1.00 56.56 78 ARG A C 1
ATOM 640 O O . ARG A 1 78 ? 13.022 2.808 -11.789 1.00 56.56 78 ARG A O 1
ATOM 647 N N . PHE A 1 79 ? 14.144 0.927 -12.276 1.00 55.88 79 PHE A N 1
ATOM 648 C CA . PHE A 1 79 ? 14.728 1.405 -13.536 1.00 55.88 79 PHE A CA 1
ATOM 649 C C . PHE A 1 79 ? 13.846 1.181 -14.774 1.00 55.88 79 PHE A C 1
ATOM 651 O O . PHE A 1 79 ? 14.228 1.587 -15.869 1.00 55.88 79 PHE A O 1
ATOM 658 N N . TYR A 1 80 ? 12.664 0.580 -14.625 1.00 55.22 80 TYR A N 1
ATOM 659 C CA . TYR A 1 80 ? 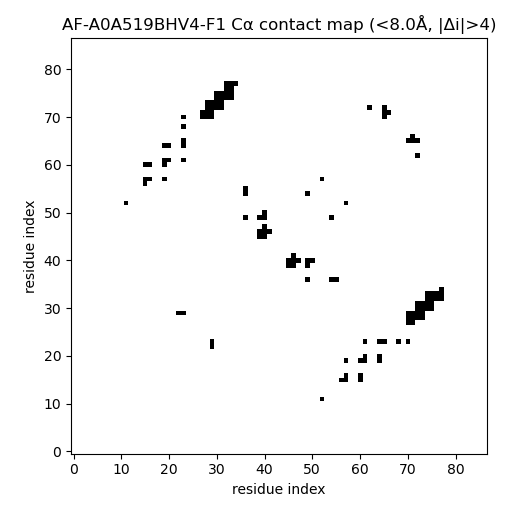11.667 0.567 -15.689 1.00 55.22 80 TYR A CA 1
ATOM 660 C C . TYR A 1 80 ? 11.069 1.976 -15.836 1.00 55.22 80 TYR A C 1
ATOM 662 O O . TYR A 1 80 ? 10.479 2.506 -14.895 1.00 55.22 80 TYR A O 1
ATOM 670 N N . LEU A 1 81 ? 11.257 2.617 -16.995 1.00 48.03 81 LEU A N 1
ATOM 671 C CA . LEU A 1 81 ? 10.691 3.937 -17.291 1.00 48.03 81 LEU A CA 1
ATOM 672 C C . LEU A 1 81 ? 9.159 3.852 -17.428 1.00 48.03 81 LEU A C 1
ATOM 674 O O . LEU A 1 81 ? 8.642 3.765 -18.534 1.00 48.03 81 LEU A O 1
ATOM 678 N N . SER A 1 82 ? 8.424 3.899 -16.319 1.00 53.47 82 SER A N 1
ATOM 679 C CA . SER A 1 82 ? 6.958 4.057 -16.319 1.00 53.47 82 SER A CA 1
ATOM 680 C C . SER A 1 82 ? 6.519 5.502 -16.054 1.00 53.47 82 SER A C 1
ATOM 682 O O . SER A 1 82 ? 5.510 5.961 -16.581 1.00 53.47 82 SER A O 1
ATOM 684 N N . SER A 1 83 ? 7.306 6.257 -15.275 1.00 55.25 83 SER A N 1
ATOM 685 C CA . SER A 1 83 ? 6.964 7.619 -14.824 1.00 55.25 83 SER A CA 1
ATOM 686 C C . SER A 1 83 ? 7.278 8.733 -15.835 1.00 55.25 83 SER A C 1
ATOM 688 O O . SER A 1 83 ? 7.115 9.914 -15.530 1.00 55.25 83 SER A O 1
ATOM 690 N N . LYS A 1 84 ? 7.692 8.375 -17.058 1.00 50.84 84 LYS A N 1
ATOM 691 C CA . LYS A 1 84 ? 7.823 9.288 -18.203 1.00 50.84 84 LYS A CA 1
ATOM 692 C C . LYS A 1 84 ? 6.963 8.828 -19.377 1.00 50.84 84 LYS A C 1
ATOM 694 O O . LYS A 1 84 ? 7.464 8.581 -20.466 1.00 50.84 84 LYS A O 1
ATOM 699 N N . THR A 1 85 ? 5.660 8.783 -19.159 1.00 49.09 85 THR A N 1
ATOM 700 C CA . THR A 1 85 ? 4.700 8.888 -20.259 1.00 49.09 85 THR A CA 1
ATOM 701 C C . THR A 1 85 ? 3.723 9.981 -19.871 1.00 49.09 85 THR A C 1
ATOM 703 O O . THR A 1 85 ? 2.784 9.753 -19.115 1.00 49.09 85 THR A O 1
ATOM 706 N N . CYS A 1 86 ? 4.027 11.208 -20.301 1.00 51.56 86 CYS A N 1
ATOM 707 C CA . CYS A 1 86 ? 3.019 12.257 -20.364 1.00 51.56 86 CYS A CA 1
ATOM 708 C C . CYS A 1 86 ? 1.979 11.794 -21.386 1.00 51.56 86 CYS A C 1
ATOM 710 O O . CYS A 1 86 ? 2.357 11.463 -22.510 1.00 51.56 86 CYS A O 1
ATOM 712 N N . ASN A 1 87 ? 0.717 11.745 -20.974 1.00 46.31 87 ASN A N 1
ATOM 713 C CA . ASN A 1 87 ? -0.428 11.674 -21.873 1.00 46.31 87 ASN A CA 1
ATOM 714 C C . ASN A 1 87 ? -1.064 13.063 -21.908 1.00 46.31 87 ASN A C 1
ATOM 716 O O . ASN A 1 87 ? -1.139 13.668 -20.811 1.00 46.31 87 ASN A O 1
#

Nearest PDB structures (foldseek):
  8iaz-assembly1_A  TM=9.040E-01  e=4.753E-05  Firmicutes bacterium AM43-11BH
  8exa-assembly1_A  TM=9.253E-01  e=2.220E-04  Deinococcus radiodurans R1 = ATCC 13939 = DSM 20539
  8hhm-assembly1_A  TM=7.861E-01  e=2.436E-01  Mycolicibacterium mucogenicum